Protein AF-A0A2V6AH66-F1 (afdb_monomer_lite)

Foldseek 3Di:
DVCLVVDPDPVVSQVVCPVPDDPLLDDVNHNLCVVQVVLVVDDCVPPDPVVVVVSVVVNVVSVVSNVVSVVVVVVCVVVVVVVVVVVVVVVVVVVD

Sequence (96 aa):
LKHLRQHWRFQQSVDELKGCLPQILLIEGQNPLELLHPVLSDSIHDRTDEEALEIAGEIRLVLINLAERIALAKTQSDELKEAVAKLAARKAQRKK

Secondary structure (DSSP, 8-state):
-GGGGG-S-HHHHHHHHTTT--GGG-BTTB-HHHHHHHHHHS-GGGS-HHHHHHHHHHHHHHHHHHHHHHHHHHHHHHHHHHHHHHHHHHHHHTT-

Structure (mmCIF, N/CA/C/O backbone):
data_AF-A0A2V6AH66-F1
#
_entry.id   AF-A0A2V6AH66-F1
#
loop_
_atom_site.group_PDB
_atom_site.id
_atom_site.type_symbol
_atom_site.label_atom_id
_atom_site.label_alt_id
_atom_site.label_comp_id
_atom_site.label_asym_id
_atom_site.label_entity_id
_atom_site.label_seq_id
_atom_site.pdbx_PDB_ins_code
_atom_site.Cartn_x
_atom_site.Cartn_y
_atom_site.Cartn_z
_atom_site.occupancy
_atom_site.B_iso_or_equiv
_atom_site.auth_seq_id
_atom_site.auth_comp_id
_atom_site.auth_asym_id
_atom_site.auth_atom_id
_atom_site.pdbx_PDB_model_num
ATOM 1 N N . LEU A 1 1 ? -0.338 -12.639 9.799 1.00 67.56 1 LEU A N 1
ATOM 2 C CA . LEU A 1 1 ? 0.710 -11.589 9.713 1.00 67.56 1 LEU A CA 1
ATOM 3 C C . LEU A 1 1 ? 2.048 -11.989 10.347 1.00 67.56 1 LEU A C 1
ATOM 5 O O . LEU A 1 1 ? 3.014 -12.056 9.607 1.00 67.56 1 LEU A O 1
ATOM 9 N N . LYS A 1 2 ? 2.174 -12.281 11.659 1.00 75.06 2 LYS A N 1
ATOM 10 C CA . LYS A 1 2 ? 3.504 -12.581 12.260 1.00 75.06 2 LYS A CA 1
ATOM 11 C C . LYS A 1 2 ? 4.237 -13.791 11.644 1.00 75.06 2 LYS A C 1
ATOM 13 O O . LYS A 1 2 ? 5.461 -13.747 11.582 1.00 75.06 2 LYS A O 1
ATOM 18 N N . HIS A 1 3 ? 3.505 -14.816 11.193 1.00 76.50 3 HIS A N 1
ATOM 19 C CA . HIS A 1 3 ? 4.057 -16.021 10.554 1.00 76.50 3 HIS A CA 1
ATOM 20 C C . HIS A 1 3 ? 4.626 -15.762 9.150 1.00 76.50 3 HIS A C 1
ATOM 22 O O . HIS A 1 3 ? 5.567 -16.434 8.755 1.00 76.50 3 HIS A O 1
ATOM 28 N N . LEU A 1 4 ? 4.143 -14.735 8.438 1.00 76.25 4 LEU A N 1
ATOM 29 C CA . LEU A 1 4 ? 4.587 -14.420 7.072 1.00 76.25 4 LEU A CA 1
ATOM 30 C C . LEU A 1 4 ? 6.070 -14.033 7.006 1.00 76.25 4 LEU A C 1
ATOM 32 O O . LEU A 1 4 ? 6.715 -14.180 5.980 1.00 76.25 4 LEU A O 1
ATOM 36 N N . ARG A 1 5 ? 6.645 -13.575 8.124 1.00 69.31 5 ARG A N 1
ATOM 37 C CA . ARG A 1 5 ? 8.076 -13.248 8.228 1.00 69.31 5 ARG A CA 1
ATOM 38 C C . ARG A 1 5 ? 8.995 -14.470 8.213 1.00 69.31 5 ARG A C 1
ATOM 40 O O . ARG A 1 5 ? 10.202 -14.294 8.140 1.00 69.31 5 ARG A O 1
ATOM 47 N N . GLN A 1 6 ? 8.443 -15.672 8.363 1.00 76.12 6 GLN A N 1
ATOM 48 C CA . GLN A 1 6 ? 9.213 -16.917 8.338 1.00 76.12 6 GLN A CA 1
ATOM 49 C C . GLN A 1 6 ? 9.321 -17.504 6.930 1.00 76.12 6 GLN A C 1
ATOM 51 O O . GLN A 1 6 ? 10.116 -18.417 6.715 1.00 76.12 6 GLN A O 1
ATOM 56 N N . HIS A 1 7 ? 8.551 -16.982 5.972 1.00 74.19 7 HIS A N 1
ATOM 57 C CA . HIS A 1 7 ? 8.677 -17.383 4.580 1.00 74.19 7 HIS A CA 1
ATOM 58 C C . HIS A 1 7 ? 9.990 -16.878 4.011 1.00 74.19 7 HIS A C 1
ATOM 60 O O . HIS A 1 7 ? 10.336 -15.703 4.121 1.00 74.19 7 HIS A O 1
ATOM 66 N N . TRP A 1 8 ? 10.707 -17.787 3.367 1.00 73.44 8 TRP A N 1
ATOM 67 C CA . TRP A 1 8 ? 11.971 -17.478 2.719 1.00 73.44 8 TRP A CA 1
ATOM 68 C C . TRP A 1 8 ? 11.775 -16.788 1.359 1.00 73.44 8 TRP A C 1
ATOM 70 O O . TRP A 1 8 ? 12.662 -16.070 0.906 1.00 73.44 8 TRP A O 1
ATOM 80 N N . ARG A 1 9 ? 10.614 -16.981 0.709 1.00 78.06 9 ARG A N 1
ATOM 81 C CA . ARG A 1 9 ? 10.240 -16.311 -0.547 1.00 78.06 9 ARG A CA 1
ATOM 82 C C . ARG A 1 9 ? 9.333 -15.125 -0.258 1.00 78.06 9 ARG A C 1
ATOM 84 O O . ARG A 1 9 ? 8.223 -15.311 0.233 1.00 78.06 9 ARG A O 1
ATOM 91 N N . PHE A 1 10 ? 9.761 -13.931 -0.661 1.00 78.31 10 PHE A N 1
ATOM 92 C CA . PHE A 1 10 ? 8.939 -12.723 -0.560 1.00 78.31 10 PHE A CA 1
ATOM 93 C C . PHE A 1 10 ? 7.596 -12.875 -1.292 1.00 78.31 10 PHE A C 1
ATOM 95 O O . PHE A 1 10 ? 6.560 -12.539 -0.726 1.00 78.31 10 PHE A O 1
ATOM 102 N N . GLN A 1 11 ? 7.596 -13.480 -2.486 1.00 78.56 11 GLN A N 1
ATOM 103 C CA . GLN A 1 11 ? 6.374 -13.755 -3.251 1.00 78.56 11 GLN A CA 1
ATOM 104 C C . GLN A 1 11 ? 5.341 -14.568 -2.452 1.00 78.56 11 GLN A C 1
ATOM 106 O O . GLN A 1 11 ? 4.165 -14.227 -2.453 1.00 78.56 11 GLN A O 1
ATOM 111 N N . GLN A 1 12 ? 5.777 -15.584 -1.698 1.00 79.88 12 GLN A N 1
ATOM 112 C CA . GLN A 1 12 ? 4.874 -16.400 -0.880 1.00 79.88 12 GLN A CA 1
ATOM 113 C C . GLN A 1 12 ? 4.215 -15.569 0.229 1.00 79.88 12 GLN A C 1
ATOM 115 O O . GLN A 1 12 ? 3.015 -15.684 0.476 1.00 79.88 12 GLN A O 1
ATOM 120 N N . SER A 1 13 ? 4.981 -14.673 0.856 1.00 81.62 13 SER A N 1
ATOM 121 C CA . SER A 1 13 ? 4.442 -13.729 1.835 1.00 81.62 13 SER A CA 1
ATOM 122 C C . SER A 1 13 ? 3.417 -12.784 1.224 1.00 81.62 13 SER A C 1
ATOM 124 O O . SER A 1 13 ? 2.419 -12.506 1.880 1.00 81.62 13 SER A O 1
ATOM 126 N N . VAL A 1 14 ? 3.659 -12.288 0.004 1.00 80.62 14 VAL A N 1
ATOM 127 C CA . VAL A 1 14 ? 2.747 -11.388 -0.722 1.00 80.62 14 VAL A CA 1
ATOM 128 C C . VAL A 1 14 ? 1.456 -12.110 -1.112 1.00 80.62 14 VAL A C 1
ATOM 130 O O . VAL A 1 14 ? 0.374 -11.559 -0.910 1.00 80.62 14 VAL A O 1
ATOM 133 N N . ASP A 1 15 ? 1.549 -13.353 -1.584 1.00 80.31 15 ASP A N 1
ATOM 134 C CA . ASP A 1 15 ? 0.391 -14.156 -1.987 1.00 80.31 15 ASP A CA 1
ATOM 135 C C . ASP A 1 15 ? -0.526 -14.504 -0.807 1.00 80.31 15 ASP A C 1
ATOM 137 O O . ASP A 1 15 ? -1.750 -14.420 -0.913 1.00 80.31 15 ASP A O 1
ATOM 141 N N . GLU A 1 16 ? 0.044 -14.817 0.355 1.00 81.38 16 GLU A N 1
ATOM 142 C CA . GLU A 1 16 ? -0.738 -15.034 1.578 1.00 81.38 16 GLU A CA 1
ATOM 143 C C . GLU A 1 16 ? -1.310 -13.722 2.151 1.00 81.38 16 GLU A C 1
ATOM 145 O O . GLU A 1 16 ? -2.284 -13.733 2.910 1.00 81.38 16 GLU A O 1
ATOM 150 N N . LEU A 1 17 ? -0.741 -12.570 1.776 1.00 80.25 17 LEU A N 1
ATOM 151 C CA . LEU A 1 17 ? -1.199 -11.254 2.221 1.00 80.25 17 LEU A CA 1
ATOM 152 C C . LEU A 1 17 ? -2.453 -10.768 1.484 1.00 80.25 17 LEU A C 1
ATOM 154 O O . LEU A 1 17 ? -3.180 -9.948 2.050 1.00 80.25 17 LEU A O 1
ATOM 158 N N . LYS A 1 18 ? -2.741 -11.278 0.274 1.00 70.44 18 LYS A N 1
ATOM 159 C CA . LYS A 1 18 ? -3.836 -10.799 -0.599 1.00 70.44 18 LYS A CA 1
ATOM 160 C C . LYS A 1 18 ? -5.194 -10.738 0.096 1.00 70.44 18 LYS A C 1
ATOM 162 O O . LYS A 1 18 ? -5.933 -9.777 -0.0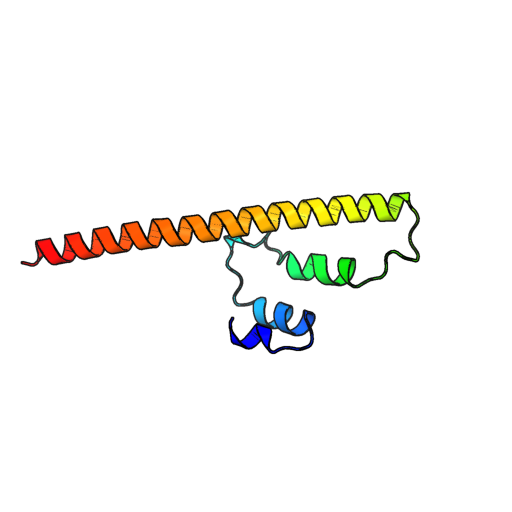72 1.00 70.44 18 LYS A O 1
ATOM 167 N N . GLY A 1 19 ? -5.507 -11.738 0.921 1.00 71.00 19 GLY A N 1
ATOM 168 C CA . GLY A 1 19 ? -6.776 -11.806 1.656 1.00 71.00 19 GLY A CA 1
ATOM 169 C C . GLY A 1 19 ? -6.824 -10.977 2.945 1.00 71.00 19 GLY A C 1
ATOM 170 O O . GLY A 1 19 ? -7.867 -10.913 3.588 1.00 71.00 19 GLY A O 1
ATOM 171 N N . CYS A 1 20 ? -5.704 -10.380 3.361 1.00 79.31 20 CYS A N 1
ATOM 172 C CA . CYS A 1 20 ? -5.555 -9.740 4.670 1.00 79.31 20 CYS A CA 1
ATOM 173 C C . CYS A 1 20 ? -5.129 -8.268 4.594 1.00 79.31 20 CYS A C 1
ATOM 175 O O . CYS A 1 20 ? -5.010 -7.628 5.644 1.00 79.31 20 CYS A O 1
ATOM 177 N N . LEU A 1 21 ? -4.845 -7.737 3.400 1.00 82.75 21 LEU A N 1
ATOM 178 C CA . LEU A 1 21 ? -4.407 -6.355 3.249 1.00 82.75 21 LEU A CA 1
ATOM 179 C C . LEU A 1 21 ? -5.587 -5.398 3.513 1.00 82.75 21 LEU A C 1
ATOM 181 O O . LEU A 1 21 ? -6.634 -5.524 2.879 1.00 82.75 21 LEU A O 1
ATOM 185 N N . PRO A 1 22 ? -5.448 -4.424 4.429 1.00 85.75 22 PRO A N 1
ATOM 186 C CA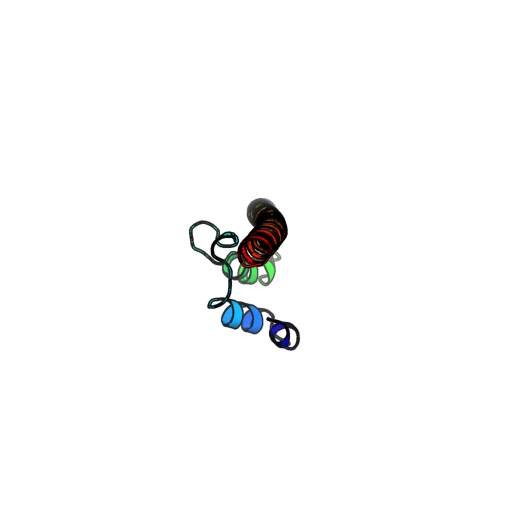 . PRO A 1 22 ? -6.460 -3.394 4.627 1.00 85.75 22 PRO A CA 1
ATOM 187 C C . PRO A 1 22 ? -6.735 -2.605 3.341 1.00 85.75 22 PRO A C 1
ATOM 189 O O . PRO A 1 22 ? -5.798 -2.184 2.666 1.00 85.75 22 PRO A O 1
ATOM 192 N N . GLN A 1 23 ? -8.008 -2.307 3.067 1.00 87.31 23 GLN A N 1
ATOM 193 C CA . GLN A 1 23 ? -8.435 -1.578 1.862 1.00 87.31 23 GLN A CA 1
ATOM 194 C C . GLN A 1 23 ? -7.723 -0.227 1.680 1.00 87.31 23 GLN A C 1
ATOM 196 O O . GLN A 1 23 ? -7.442 0.179 0.560 1.00 87.31 23 GLN A O 1
ATOM 201 N N . ILE A 1 24 ? -7.392 0.457 2.781 1.00 89.12 24 ILE A N 1
ATOM 202 C CA . ILE A 1 24 ? -6.669 1.739 2.767 1.00 89.12 24 ILE A CA 1
ATOM 203 C C . ILE A 1 24 ? -5.271 1.643 2.130 1.00 89.12 24 ILE A C 1
ATOM 205 O O . ILE A 1 24 ? -4.768 2.634 1.598 1.00 89.12 24 ILE A O 1
ATOM 209 N N . LEU A 1 25 ? -4.660 0.453 2.150 1.00 91.00 25 LEU A N 1
ATOM 210 C CA . LEU A 1 25 ? -3.352 0.198 1.548 1.00 91.00 25 LEU A CA 1
ATOM 211 C C . LEU A 1 25 ? -3.433 -0.164 0.057 1.00 91.00 25 LEU A C 1
ATOM 213 O O . LEU A 1 25 ? -2.394 -0.207 -0.594 1.00 91.00 25 LEU A O 1
ATOM 217 N N . LEU A 1 26 ? -4.630 -0.410 -0.488 1.00 91.06 26 LEU A N 1
ATOM 218 C CA . LEU A 1 26 ? -4.812 -0.678 -1.914 1.00 91.06 26 LEU A CA 1
ATOM 219 C C . LEU A 1 26 ? -4.744 0.629 -2.720 1.00 91.06 26 LEU A C 1
ATOM 221 O O . LEU A 1 26 ? -5.303 1.653 -2.315 1.00 91.06 26 LEU A O 1
ATOM 225 N N . ILE A 1 27 ? -4.078 0.580 -3.875 1.00 89.50 27 ILE A N 1
ATOM 226 C CA . ILE A 1 27 ? -3.984 1.685 -4.842 1.00 89.50 27 ILE A CA 1
ATOM 227 C C . ILE A 1 27 ? -4.831 1.285 -6.046 1.00 89.50 27 ILE A C 1
ATOM 229 O O . ILE A 1 27 ? -4.578 0.238 -6.631 1.00 89.50 27 ILE A O 1
ATOM 233 N N . GLU A 1 28 ? -5.879 2.053 -6.359 1.00 88.38 28 GLU A N 1
ATOM 234 C CA . GLU A 1 28 ? -6.851 1.701 -7.415 1.00 88.38 28 GLU A CA 1
ATOM 235 C C . GLU A 1 28 ? -7.407 0.262 -7.282 1.00 88.38 28 GLU A C 1
ATOM 237 O O . GLU A 1 28 ? -7.654 -0.440 -8.257 1.00 88.38 28 GLU A O 1
ATOM 242 N N . GLY A 1 29 ? -7.567 -0.220 -6.042 1.00 86.50 29 GLY A N 1
ATOM 243 C CA . GLY A 1 29 ? -8.033 -1.583 -5.754 1.00 86.50 29 GLY A CA 1
ATOM 244 C C . GLY A 1 29 ? -6.983 -2.687 -5.938 1.00 86.50 29 GLY A C 1
ATOM 245 O O . GLY A 1 29 ? -7.280 -3.845 -5.652 1.00 86.50 29 GLY A O 1
ATOM 246 N N . GLN A 1 30 ? -5.760 -2.353 -6.351 1.00 88.44 30 GLN A N 1
ATOM 247 C CA . GLN A 1 30 ? -4.658 -3.297 -6.522 1.00 88.44 30 GLN A CA 1
ATOM 248 C C . GLN A 1 30 ? -3.739 -3.333 -5.298 1.00 88.44 30 GLN A C 1
ATOM 250 O O . GLN A 1 30 ? -3.549 -2.331 -4.602 1.00 88.44 30 GLN A O 1
ATOM 255 N N . ASN A 1 31 ? -3.149 -4.505 -5.047 1.00 89.88 31 ASN A N 1
ATOM 256 C CA . ASN A 1 31 ? -2.104 -4.683 -4.046 1.00 89.88 31 ASN A CA 1
ATOM 257 C C . ASN A 1 31 ? -0.773 -4.140 -4.597 1.00 89.88 31 ASN A C 1
ATOM 259 O O . ASN A 1 31 ? -0.186 -4.768 -5.481 1.00 89.88 31 ASN A O 1
ATOM 263 N N . PRO A 1 32 ? -0.249 -3.018 -4.074 1.00 91.12 32 PRO A N 1
ATOM 264 C CA . PRO A 1 32 ? 0.956 -2.403 -4.624 1.00 91.12 32 PRO A CA 1
ATOM 265 C C . PRO A 1 32 ? 2.204 -3.288 -4.497 1.00 91.12 32 PRO A C 1
ATOM 267 O O . PRO A 1 32 ? 3.121 -3.159 -5.302 1.00 91.12 32 PRO A O 1
ATOM 270 N N . LEU A 1 33 ? 2.245 -4.222 -3.539 1.00 89.88 33 LEU A N 1
ATOM 271 C CA . LEU A 1 33 ? 3.376 -5.147 -3.391 1.00 89.88 33 LEU A CA 1
ATOM 272 C C . LEU A 1 33 ? 3.451 -6.172 -4.531 1.00 89.88 33 LEU A C 1
ATOM 274 O O . LEU A 1 33 ? 4.546 -6.596 -4.889 1.00 89.88 33 LEU A O 1
ATOM 278 N N . GLU A 1 34 ? 2.309 -6.549 -5.114 1.00 87.50 34 GLU A N 1
ATOM 279 C CA . GLU A 1 34 ? 2.265 -7.435 -6.286 1.00 87.50 34 GLU A CA 1
ATOM 280 C C . GLU A 1 34 ? 2.732 -6.734 -7.554 1.00 87.50 34 GLU A C 1
ATOM 282 O O . GLU A 1 34 ? 3.361 -7.367 -8.393 1.00 87.50 34 GLU A O 1
ATOM 287 N N . LEU A 1 35 ? 2.453 -5.434 -7.678 1.00 87.81 35 LEU A N 1
ATOM 288 C CA . LEU A 1 35 ? 2.920 -4.625 -8.803 1.00 87.81 35 LEU A CA 1
ATOM 289 C C . LEU A 1 35 ? 4.433 -4.396 -8.726 1.00 87.81 35 LEU A C 1
A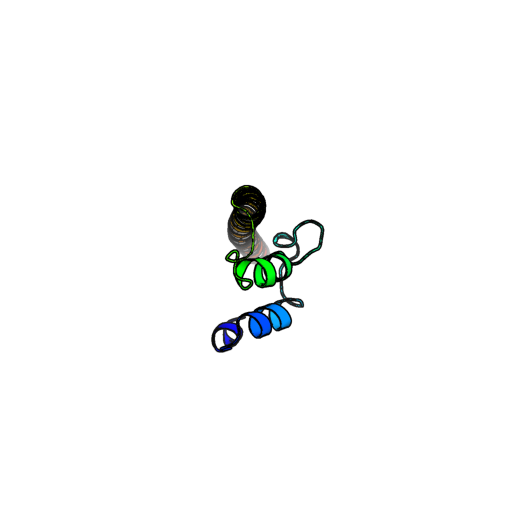TOM 291 O O . LEU A 1 35 ? 5.133 -4.508 -9.725 1.00 87.81 35 LEU A O 1
ATOM 295 N N . LEU A 1 36 ? 4.940 -4.098 -7.528 1.00 88.62 36 LEU A N 1
ATOM 296 C CA . LEU A 1 36 ? 6.348 -3.769 -7.315 1.00 88.62 36 LEU A CA 1
ATOM 297 C C . LEU A 1 36 ? 7.271 -4.987 -7.377 1.00 88.62 36 LEU A C 1
ATOM 299 O O . LEU A 1 36 ? 8.404 -4.857 -7.828 1.00 88.62 36 LEU A O 1
ATOM 303 N N . HIS A 1 37 ? 6.829 -6.154 -6.902 1.00 85.75 37 HIS A N 1
ATOM 304 C CA . HIS A 1 37 ? 7.720 -7.305 -6.758 1.00 85.75 37 HIS A CA 1
ATOM 305 C C . HIS A 1 37 ? 8.380 -7.750 -8.073 1.00 85.75 37 HIS A C 1
ATOM 307 O O . HIS A 1 37 ? 9.604 -7.879 -8.059 1.00 85.75 37 HIS A O 1
ATOM 313 N N . PRO A 1 38 ? 7.658 -7.944 -9.196 1.00 83.38 38 PRO A N 1
ATOM 314 C CA . PRO A 1 38 ? 8.285 -8.328 -10.458 1.00 83.38 38 PRO A CA 1
ATOM 315 C C . PRO A 1 38 ? 9.285 -7.276 -10.932 1.00 83.38 38 PRO A C 1
ATOM 317 O O . PRO A 1 38 ? 10.424 -7.605 -11.221 1.00 83.38 38 PRO A O 1
ATOM 320 N N . VAL A 1 39 ? 8.902 -5.996 -10.904 1.00 84.06 39 VAL A N 1
ATOM 321 C CA . VAL A 1 39 ? 9.730 -4.895 -11.423 1.00 84.06 39 VAL A CA 1
ATOM 322 C C . VAL A 1 39 ? 10.999 -4.679 -10.588 1.00 84.06 39 VAL A C 1
ATOM 324 O O . VAL A 1 39 ? 12.040 -4.332 -11.131 1.00 84.06 39 VAL A O 1
ATOM 327 N N . LEU A 1 40 ? 10.928 -4.899 -9.272 1.00 82.31 40 LEU A N 1
ATOM 328 C CA . LEU A 1 40 ? 12.082 -4.814 -8.369 1.00 82.31 40 LEU A CA 1
ATOM 329 C C . LEU A 1 40 ? 12.961 -6.070 -8.382 1.00 82.31 40 LEU A C 1
ATOM 331 O O . LEU A 1 40 ? 14.120 -6.000 -7.975 1.00 82.31 40 LEU A O 1
ATOM 335 N N . SER A 1 41 ? 12.396 -7.216 -8.763 1.00 79.44 41 SER A N 1
ATOM 336 C CA . SER A 1 41 ? 13.112 -8.498 -8.804 1.00 79.44 41 SER A CA 1
ATOM 337 C C . SER A 1 41 ? 13.730 -8.767 -10.171 1.00 79.44 41 SER A C 1
ATOM 339 O O . SER A 1 41 ? 14.729 -9.481 -10.253 1.00 79.44 41 SER A O 1
ATOM 341 N N . ASP A 1 42 ? 13.159 -8.189 -11.226 1.00 73.19 42 ASP A N 1
ATOM 342 C CA . ASP A 1 42 ? 13.737 -8.187 -12.557 1.00 73.19 42 ASP A CA 1
ATOM 343 C C . ASP A 1 42 ? 14.926 -7.228 -12.596 1.00 73.19 42 ASP A C 1
ATOM 345 O O . ASP A 1 42 ? 14.871 -6.070 -12.177 1.00 73.19 42 ASP A O 1
ATOM 349 N N . SER A 1 43 ? 16.037 -7.715 -13.132 1.00 61.84 43 SER A N 1
ATOM 350 C CA . SER A 1 43 ? 17.218 -6.902 -13.361 1.00 61.84 43 SER A CA 1
ATOM 351 C C . SER A 1 43 ? 16.945 -5.842 -14.428 1.00 61.84 43 SER A C 1
ATOM 353 O O . SER A 1 43 ? 16.711 -6.168 -15.589 1.00 61.84 43 SER A O 1
ATOM 355 N N . ILE A 1 44 ? 17.101 -4.566 -14.072 1.00 64.44 44 ILE A N 1
ATOM 356 C CA . ILE A 1 44 ? 17.153 -3.426 -15.010 1.00 64.44 44 ILE A CA 1
ATOM 357 C C . ILE A 1 44 ? 18.368 -3.467 -15.964 1.00 64.44 44 ILE A C 1
ATOM 359 O O . ILE A 1 44 ? 18.581 -2.535 -16.726 1.00 64.44 44 ILE A O 1
ATOM 363 N N . HIS A 1 45 ? 19.180 -4.527 -15.912 1.00 64.81 45 HIS A N 1
ATOM 364 C CA . HIS A 1 45 ? 20.475 -4.637 -16.587 1.00 64.81 45 HIS A CA 1
ATOM 365 C C . HIS A 1 45 ? 20.400 -4.729 -18.120 1.00 64.81 45 HIS A C 1
ATOM 367 O O . HIS A 1 45 ? 21.411 -4.470 -18.761 1.00 64.81 45 HIS A O 1
ATOM 373 N N . ASP A 1 46 ? 19.227 -5.027 -18.689 1.00 72.25 46 ASP A N 1
ATOM 374 C CA . ASP A 1 46 ? 18.999 -5.088 -20.144 1.00 72.25 46 ASP A CA 1
ATOM 375 C C . ASP A 1 46 ? 18.180 -3.898 -20.685 1.00 72.25 46 ASP A C 1
ATOM 377 O O . ASP A 1 46 ? 17.728 -3.925 -21.830 1.00 72.25 46 ASP A O 1
ATOM 381 N N . ARG A 1 47 ? 17.952 -2.859 -19.870 1.00 79.06 47 ARG A N 1
ATOM 382 C CA . ARG A 1 47 ? 17.166 -1.675 -20.255 1.00 79.06 47 ARG A CA 1
ATOM 383 C C . ARG A 1 47 ? 18.071 -0.510 -20.638 1.00 79.06 47 ARG A C 1
ATOM 385 O O . ARG A 1 47 ? 19.208 -0.435 -20.173 1.00 79.06 47 ARG A O 1
ATOM 392 N N . THR A 1 48 ? 17.572 0.406 -21.467 1.00 87.44 48 THR A N 1
ATOM 393 C CA . THR A 1 48 ? 18.307 1.656 -21.724 1.00 87.44 48 THR A CA 1
ATOM 394 C C . THR A 1 48 ? 18.301 2.554 -20.488 1.00 87.44 48 THR A C 1
ATOM 396 O O . THR A 1 48 ? 17.478 2.383 -19.585 1.00 87.44 48 THR A O 1
ATOM 399 N N . ASP A 1 49 ? 19.205 3.534 -20.442 1.00 86.06 49 ASP A N 1
ATOM 400 C CA . ASP A 1 49 ? 19.260 4.503 -19.342 1.00 86.06 49 ASP A CA 1
ATOM 401 C C . ASP A 1 49 ? 17.930 5.263 -19.193 1.00 86.06 49 ASP A C 1
ATOM 403 O O . ASP A 1 49 ? 17.463 5.492 -18.075 1.00 86.06 49 ASP A O 1
ATOM 407 N N . GLU A 1 50 ? 17.286 5.615 -20.310 1.00 89.81 50 GLU A N 1
ATOM 408 C CA . GLU A 1 50 ? 15.980 6.278 -20.323 1.00 89.81 50 GLU A CA 1
ATOM 409 C C . GLU A 1 50 ? 14.880 5.390 -19.733 1.00 89.81 50 GLU A C 1
ATOM 411 O O . GLU A 1 50 ? 14.136 5.839 -18.860 1.00 89.81 50 GLU A O 1
ATOM 416 N N . GLU A 1 51 ? 14.805 4.127 -20.159 1.00 88.00 51 GLU A N 1
ATOM 417 C CA . GLU A 1 51 ? 13.829 3.165 -19.643 1.00 88.00 51 GLU A CA 1
ATOM 418 C C . GLU A 1 51 ? 14.049 2.911 -18.148 1.00 88.00 51 GLU A C 1
ATOM 420 O O . GLU A 1 51 ? 13.103 2.922 -17.360 1.00 88.00 51 GLU A O 1
ATOM 425 N N . ALA A 1 52 ? 15.304 2.722 -17.728 1.00 86.81 52 ALA A N 1
ATOM 426 C CA . ALA A 1 52 ? 15.656 2.525 -16.326 1.00 86.81 52 ALA A CA 1
ATOM 427 C C . ALA A 1 52 ? 15.241 3.726 -15.461 1.00 86.81 52 ALA A C 1
ATOM 429 O O . ALA A 1 52 ? 14.727 3.540 -14.352 1.00 86.81 52 ALA A O 1
ATOM 430 N N . LEU A 1 53 ? 15.432 4.950 -15.963 1.00 90.06 53 LEU A N 1
ATOM 431 C CA . LEU A 1 53 ? 15.048 6.172 -15.262 1.00 90.06 53 LEU A CA 1
ATOM 432 C C . LEU A 1 53 ? 13.525 6.316 -15.142 1.00 90.06 53 LEU A C 1
ATOM 434 O O . LEU A 1 53 ? 13.033 6.694 -14.075 1.00 90.06 53 LEU A O 1
ATOM 438 N N . GLU A 1 54 ? 12.784 5.998 -16.204 1.00 91.75 54 GLU A N 1
ATOM 439 C CA . GLU A 1 54 ? 11.319 6.028 -16.213 1.00 91.75 54 GLU A CA 1
ATOM 440 C C . GLU A 1 54 ? 10.744 5.061 -15.169 1.00 91.75 54 GLU A C 1
ATOM 442 O O . GLU A 1 54 ? 10.016 5.476 -14.263 1.00 91.75 54 GLU A O 1
ATOM 447 N N . ILE A 1 55 ? 11.186 3.803 -15.198 1.00 89.56 55 ILE A N 1
ATOM 448 C CA . ILE A 1 55 ? 10.755 2.762 -14.254 1.00 89.56 55 ILE A CA 1
ATOM 449 C C . ILE A 1 55 ? 11.110 3.135 -12.8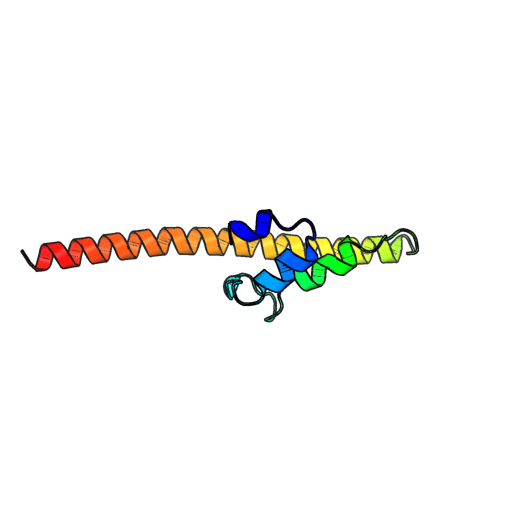16 1.00 89.56 55 ILE A C 1
ATOM 451 O O . ILE A 1 55 ? 10.307 2.953 -11.900 1.00 89.56 55 ILE A O 1
ATOM 455 N N . ALA A 1 56 ? 12.309 3.679 -12.585 1.00 89.38 56 ALA A N 1
ATOM 456 C CA . ALA A 1 56 ? 12.704 4.143 -11.259 1.00 89.38 56 ALA A CA 1
ATOM 457 C C . ALA A 1 56 ? 11.772 5.259 -10.750 1.00 89.38 56 ALA A C 1
ATOM 459 O O . ALA A 1 56 ? 11.440 5.296 -9.560 1.00 89.38 56 ALA A O 1
ATOM 460 N N . GLY A 1 57 ? 11.319 6.143 -11.644 1.00 93.25 57 GLY A N 1
ATOM 461 C CA . GLY A 1 57 ? 10.320 7.169 -11.356 1.00 93.25 57 GLY A CA 1
ATOM 462 C C . GLY A 1 57 ? 8.973 6.579 -10.937 1.00 93.25 57 GLY A C 1
ATOM 463 O O . GLY A 1 57 ? 8.423 6.974 -9.902 1.00 93.25 57 GLY A O 1
ATOM 464 N N . GLU A 1 58 ? 8.476 5.599 -11.689 1.00 94.00 58 GLU A N 1
ATOM 465 C CA . GLU A 1 58 ? 7.221 4.894 -11.408 1.00 94.00 58 GLU A CA 1
ATOM 466 C C . GLU A 1 58 ? 7.273 4.141 -10.071 1.00 94.00 58 GLU A C 1
ATOM 468 O O . GLU A 1 58 ? 6.412 4.335 -9.206 1.00 94.00 58 GLU A O 1
ATOM 473 N N . ILE A 1 59 ? 8.330 3.351 -9.848 1.00 92.12 59 ILE A N 1
ATOM 474 C CA . ILE A 1 59 ? 8.577 2.635 -8.589 1.00 92.12 59 ILE A CA 1
ATOM 475 C C . ILE A 1 59 ? 8.573 3.615 -7.416 1.00 92.12 59 ILE A C 1
ATOM 477 O O . ILE A 1 59 ? 7.904 3.384 -6.405 1.00 92.12 59 ILE A O 1
ATOM 481 N N . ARG A 1 60 ? 9.313 4.725 -7.540 1.00 94.25 60 ARG A N 1
ATOM 482 C CA . ARG A 1 60 ? 9.408 5.742 -6.488 1.00 94.25 60 ARG A CA 1
ATOM 483 C C . ARG A 1 60 ? 8.035 6.314 -6.147 1.00 94.25 60 ARG A C 1
ATOM 485 O O . ARG A 1 60 ? 7.734 6.475 -4.965 1.00 94.25 60 ARG A O 1
ATOM 492 N N . LEU A 1 61 ? 7.212 6.613 -7.149 1.00 95.62 61 LEU A N 1
ATOM 493 C CA . LEU A 1 61 ? 5.873 7.159 -6.939 1.00 95.62 61 LEU A CA 1
ATOM 494 C C . LEU A 1 61 ? 4.983 6.180 -6.160 1.00 95.62 61 LEU A C 1
ATOM 496 O O . LEU A 1 61 ? 4.361 6.569 -5.167 1.00 95.62 61 LEU A O 1
ATOM 500 N N . VAL A 1 62 ? 4.973 4.906 -6.560 1.00 94.81 62 VAL A N 1
ATOM 501 C CA . VAL A 1 62 ? 4.189 3.859 -5.888 1.00 94.81 62 VAL A CA 1
ATOM 502 C C . VAL A 1 62 ? 4.670 3.648 -4.448 1.00 94.81 62 VAL A C 1
ATOM 504 O O . VAL A 1 62 ? 3.848 3.565 -3.533 1.00 94.81 62 VAL A O 1
ATOM 507 N N . LEU A 1 63 ? 5.987 3.616 -4.215 1.00 94.38 63 LEU A N 1
ATOM 508 C CA . LEU A 1 63 ? 6.562 3.449 -2.876 1.00 94.38 63 LEU A CA 1
ATOM 509 C C . LEU A 1 63 ? 6.218 4.609 -1.935 1.00 94.38 63 LEU A C 1
ATOM 511 O O . LEU A 1 63 ? 5.868 4.363 -0.779 1.00 94.38 63 LEU A O 1
ATOM 515 N N . ILE A 1 64 ? 6.287 5.855 -2.414 1.00 96.19 64 ILE A N 1
ATOM 516 C CA . ILE A 1 64 ? 5.909 7.035 -1.621 1.00 96.19 64 ILE A CA 1
ATOM 517 C C . ILE A 1 64 ? 4.430 6.953 -1.238 1.00 96.19 64 ILE A C 1
ATOM 519 O O . ILE A 1 64 ? 4.097 7.058 -0.057 1.00 96.19 64 ILE A O 1
ATOM 523 N N . ASN A 1 65 ? 3.550 6.684 -2.206 1.00 95.75 65 ASN A N 1
ATOM 524 C CA . ASN A 1 65 ? 2.116 6.610 -1.945 1.00 95.75 65 ASN A CA 1
ATOM 525 C C . ASN A 1 65 ? 1.763 5.481 -0.960 1.00 95.75 65 ASN A C 1
ATOM 527 O O . ASN A 1 65 ? 0.946 5.662 -0.055 1.00 95.75 65 ASN A O 1
ATOM 531 N N . LEU A 1 66 ? 2.415 4.322 -1.088 1.00 94.31 66 LEU A N 1
ATOM 532 C CA . LEU A 1 66 ? 2.251 3.217 -0.148 1.00 94.31 66 LEU A CA 1
ATOM 533 C C . LEU A 1 66 ? 2.717 3.598 1.266 1.00 94.31 66 LEU A C 1
ATOM 535 O O . LEU A 1 66 ? 2.015 3.312 2.237 1.00 94.31 66 LEU A O 1
ATOM 539 N N . ALA A 1 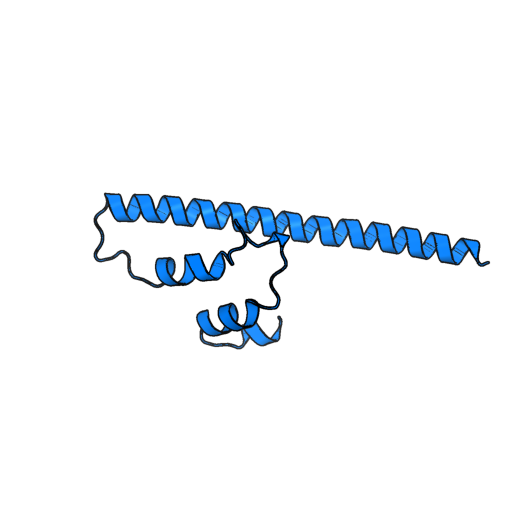67 ? 3.865 4.267 1.403 1.00 93.94 67 ALA A N 1
ATOM 540 C CA . ALA A 1 67 ? 4.377 4.711 2.700 1.00 93.94 67 ALA A CA 1
ATOM 541 C C . ALA A 1 67 ? 3.421 5.700 3.391 1.00 93.94 67 ALA A C 1
ATOM 543 O O . ALA A 1 67 ? 3.127 5.550 4.581 1.00 93.94 67 ALA A O 1
ATOM 544 N N . GLU A 1 68 ? 2.877 6.661 2.642 1.00 95.06 68 GLU A N 1
ATOM 545 C CA . GLU A 1 68 ? 1.879 7.618 3.135 1.00 95.06 68 GLU A CA 1
ATOM 546 C C . GLU A 1 68 ? 0.601 6.916 3.609 1.00 95.06 68 GLU A C 1
ATOM 548 O O . GLU A 1 68 ? 0.101 7.192 4.702 1.00 95.06 68 GLU A O 1
ATOM 553 N N . ARG A 1 69 ? 0.100 5.943 2.837 1.00 94.31 69 ARG A N 1
ATOM 554 C CA . ARG A 1 69 ? -1.074 5.139 3.215 1.00 94.31 69 ARG A CA 1
ATOM 555 C C . ARG A 1 69 ? -0.834 4.311 4.470 1.00 94.31 69 ARG A C 1
ATOM 557 O O . ARG A 1 69 ? -1.729 4.217 5.308 1.00 94.31 69 ARG A O 1
ATOM 564 N N . ILE A 1 70 ? 0.357 3.731 4.631 1.00 92.81 70 ILE A N 1
ATOM 565 C CA . ILE A 1 70 ? 0.735 2.998 5.848 1.00 92.81 70 ILE A CA 1
ATOM 566 C C . ILE A 1 70 ? 0.732 3.937 7.057 1.00 92.81 70 ILE A C 1
ATOM 568 O O . ILE A 1 70 ? 0.175 3.585 8.101 1.00 92.81 70 ILE A O 1
ATOM 572 N N . ALA A 1 71 ? 1.317 5.130 6.922 1.00 92.31 71 ALA A N 1
ATOM 573 C CA . ALA A 1 71 ? 1.327 6.126 7.988 1.00 92.31 71 ALA A CA 1
ATOM 574 C C . ALA A 1 71 ? -0.101 6.540 8.375 1.00 92.31 71 ALA A C 1
ATOM 576 O O . ALA A 1 71 ? -0.452 6.511 9.556 1.00 92.31 71 ALA A O 1
ATOM 577 N N . LEU A 1 72 ? -0.951 6.825 7.385 1.00 90.94 72 LEU A N 1
ATOM 578 C CA . LEU A 1 72 ? -2.354 7.173 7.601 1.00 90.94 72 LEU A CA 1
ATOM 579 C C . LEU A 1 72 ? -3.129 6.041 8.289 1.00 90.94 72 LEU A C 1
ATOM 581 O O . LEU A 1 72 ? -3.817 6.279 9.281 1.00 90.94 72 LEU A O 1
ATOM 585 N N . ALA A 1 73 ? -2.986 4.805 7.805 1.00 89.88 73 ALA A N 1
ATOM 586 C CA . ALA A 1 73 ? -3.646 3.632 8.374 1.00 89.88 73 ALA A CA 1
ATOM 587 C C . ALA A 1 73 ? -3.250 3.405 9.839 1.00 89.88 73 ALA A C 1
ATOM 589 O O . ALA A 1 73 ? -4.088 3.033 10.667 1.00 89.88 73 ALA A O 1
ATOM 590 N N . LYS A 1 74 ? -1.979 3.656 10.176 1.00 89.50 74 LYS A N 1
ATOM 591 C CA . LYS A 1 74 ? -1.497 3.578 11.554 1.00 89.50 74 LYS A CA 1
ATOM 592 C C . LYS A 1 74 ? -2.149 4.652 12.428 1.00 89.50 74 LYS A C 1
ATOM 594 O O . LYS A 1 74 ? -2.698 4.310 13.474 1.00 89.50 74 LYS A O 1
ATOM 599 N N . THR A 1 75 ? -2.119 5.911 11.995 1.00 88.50 75 THR A N 1
ATOM 600 C CA . THR A 1 75 ? -2.690 7.037 12.750 1.00 88.50 75 THR A CA 1
ATOM 601 C C . THR A 1 75 ? -4.188 6.847 12.992 1.00 88.50 75 THR A C 1
ATOM 603 O O . THR A 1 75 ? -4.631 6.898 14.136 1.00 88.50 75 THR A O 1
ATOM 606 N N . GLN A 1 76 ? -4.956 6.503 11.952 1.00 85.50 76 GLN A N 1
ATOM 607 C CA . GLN A 1 76 ? -6.397 6.253 12.073 1.00 85.50 76 GLN A CA 1
ATOM 608 C C . GLN A 1 76 ? -6.721 5.098 13.032 1.00 85.50 76 GLN A C 1
ATOM 610 O O . GLN A 1 76 ? -7.675 5.184 13.804 1.00 85.50 76 GLN A O 1
ATOM 615 N N . SER A 1 77 ? -5.930 4.018 13.015 1.00 83.88 77 SER A N 1
ATOM 616 C CA . SER A 1 77 ? -6.086 2.912 13.970 1.00 83.88 77 SER A CA 1
ATOM 617 C C . SER A 1 77 ? -5.908 3.385 15.416 1.00 83.88 77 SER A C 1
ATOM 619 O O . SER A 1 77 ? -6.664 2.963 16.292 1.00 83.88 77 SER A O 1
ATOM 621 N N . ASP A 1 78 ? -4.901 4.218 15.679 1.00 86.25 78 ASP A N 1
ATOM 622 C CA . ASP A 1 78 ? -4.558 4.660 17.032 1.00 86.25 78 ASP A CA 1
ATOM 623 C C . ASP A 1 78 ? -5.613 5.649 17.571 1.00 86.25 78 ASP A C 1
ATOM 625 O O . ASP A 1 78 ? -6.141 5.448 18.669 1.00 86.25 78 ASP A O 1
ATOM 629 N N . GLU A 1 79 ? -6.020 6.630 16.759 1.00 86.94 79 GLU A N 1
ATOM 630 C CA . GLU A 1 79 ? -7.070 7.603 17.098 1.00 86.94 79 GLU A CA 1
ATOM 631 C C . GLU A 1 79 ? -8.431 6.935 17.342 1.00 86.94 79 GLU A C 1
ATOM 633 O O . GLU A 1 79 ? -9.111 7.210 18.337 1.00 86.94 79 GLU A O 1
ATOM 638 N N . LEU A 1 80 ? -8.829 6.007 16.462 1.00 85.00 80 LEU A N 1
ATOM 639 C CA . LEU A 1 80 ? -10.099 5.299 16.597 1.00 85.00 80 LEU A CA 1
ATOM 640 C C . LEU A 1 80 ? -10.124 4.438 17.865 1.00 85.00 80 LEU A C 1
ATOM 642 O O . LEU A 1 80 ? -11.128 4.430 18.581 1.00 85.00 80 LEU A O 1
ATOM 646 N N . LYS A 1 81 ? -9.027 3.736 18.179 1.00 87.31 81 LYS A N 1
ATOM 647 C CA . LYS A 1 81 ? -8.912 2.947 19.417 1.00 87.31 81 LYS A CA 1
ATOM 648 C C . LYS A 1 81 ? -9.085 3.818 20.655 1.00 87.31 81 LYS A C 1
ATOM 650 O O . LYS A 1 81 ? -9.804 3.424 21.575 1.00 87.31 81 LYS A O 1
ATOM 655 N N . GLU A 1 82 ? -8.467 4.995 20.674 1.00 92.81 82 GLU A N 1
ATOM 656 C CA . GLU A 1 82 ? -8.592 5.932 21.788 1.00 92.81 82 GLU A CA 1
ATOM 657 C C . GLU A 1 82 ? -10.037 6.427 21.948 1.00 92.81 82 GLU A C 1
ATOM 659 O O . GLU A 1 82 ? -10.590 6.407 23.055 1.00 92.81 82 GLU A O 1
ATOM 664 N N . ALA A 1 83 ? -10.685 6.818 20.848 1.00 92.12 83 ALA A N 1
ATOM 665 C CA . ALA A 1 83 ? -12.076 7.260 20.860 1.00 92.12 83 ALA A CA 1
ATOM 666 C C . ALA A 1 83 ? -13.023 6.153 21.358 1.00 92.12 83 ALA A C 1
ATOM 668 O O . ALA A 1 83 ? -13.863 6.396 22.231 1.00 92.12 83 ALA A O 1
ATOM 669 N N . VAL A 1 84 ? -12.852 4.921 20.870 1.00 92.81 84 VAL A N 1
ATOM 670 C CA . VAL A 1 84 ? -13.636 3.754 21.302 1.00 92.81 84 VAL A CA 1
ATOM 671 C C . VAL A 1 84 ? -13.437 3.478 22.793 1.00 92.81 84 VAL A C 1
ATOM 673 O O . VAL A 1 84 ? -14.421 3.276 23.507 1.00 92.81 84 VAL A O 1
ATOM 676 N N . ALA A 1 85 ? -12.199 3.528 23.294 1.00 93.44 85 ALA A N 1
ATOM 677 C CA . ALA A 1 85 ? -11.907 3.336 24.713 1.00 93.44 85 ALA A CA 1
ATOM 678 C C . ALA A 1 85 ? -12.594 4.401 25.589 1.00 93.44 85 ALA A C 1
ATOM 680 O O . ALA A 1 85 ? -13.239 4.067 26.588 1.00 93.44 85 ALA A O 1
ATOM 681 N N . LYS A 1 86 ? -12.537 5.677 25.180 1.00 96.31 86 LYS A N 1
ATOM 682 C CA . LYS A 1 86 ? -13.222 6.784 25.871 1.00 96.31 86 LYS A CA 1
ATOM 683 C C . LYS A 1 86 ? -14.740 6.592 25.886 1.00 96.31 86 LYS A C 1
ATOM 685 O O . LYS A 1 86 ? -15.370 6.781 26.928 1.00 96.31 86 LYS A O 1
ATOM 690 N N . LEU A 1 87 ? -15.342 6.199 24.762 1.00 95.44 87 LEU A N 1
ATOM 691 C CA . LEU A 1 87 ? -16.783 5.941 24.678 1.00 95.44 87 LEU A CA 1
ATOM 692 C C . LEU A 1 87 ? -17.203 4.736 25.531 1.00 95.44 87 LEU A C 1
ATOM 694 O O . LEU A 1 87 ? -18.219 4.804 26.227 1.00 95.44 87 LEU A O 1
ATOM 698 N N . ALA A 1 88 ? -16.414 3.660 25.537 1.00 93.81 88 ALA A N 1
ATOM 699 C CA . ALA A 1 88 ? -16.660 2.487 26.372 1.00 93.81 88 ALA A CA 1
ATOM 700 C C . ALA A 1 88 ? -16.612 2.829 27.872 1.00 93.81 88 ALA A C 1
ATOM 702 O O . ALA A 1 88 ? -17.505 2.424 28.621 1.00 93.81 88 ALA A O 1
ATOM 703 N N . ALA A 1 89 ? -15.635 3.636 28.300 1.00 94.75 89 ALA A N 1
ATOM 704 C CA . ALA A 1 89 ? -15.534 4.113 29.679 1.00 94.75 89 ALA A CA 1
ATOM 705 C C . ALA A 1 89 ? -16.750 4.963 30.088 1.00 94.75 89 ALA A C 1
ATOM 707 O O . ALA A 1 89 ? -17.354 4.718 31.133 1.00 94.75 89 ALA A O 1
ATOM 708 N N . ARG A 1 90 ? -17.179 5.903 29.232 1.00 95.75 90 ARG A N 1
ATOM 709 C CA . ARG A 1 90 ? -18.393 6.713 29.458 1.00 95.75 90 ARG A CA 1
ATOM 710 C C . ARG A 1 90 ? -19.651 5.846 29.561 1.00 95.75 90 ARG A C 1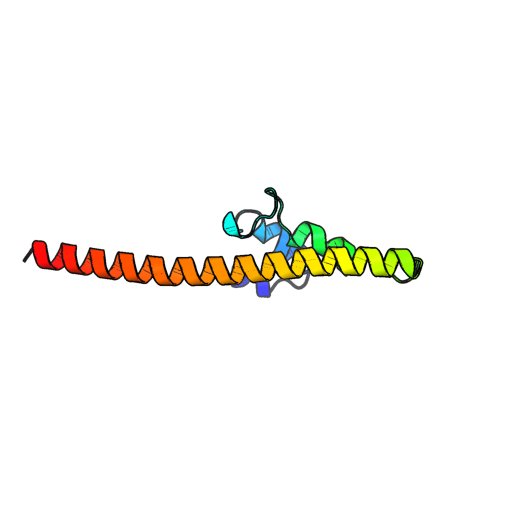
ATOM 712 O O . ARG A 1 90 ? -20.490 6.066 30.432 1.00 95.75 90 ARG A O 1
ATOM 719 N N . LYS A 1 91 ? -19.778 4.825 28.706 1.00 93.00 91 LYS A N 1
ATOM 720 C CA . LYS A 1 91 ? -20.888 3.859 28.753 1.00 93.00 91 LYS A CA 1
ATOM 721 C C . LYS A 1 91 ? -20.921 3.090 30.079 1.00 93.00 91 LYS A C 1
ATOM 723 O O . LYS A 1 91 ? -22.008 2.862 30.603 1.00 93.00 91 LYS A O 1
ATOM 728 N N . ALA A 1 92 ? -19.764 2.692 30.608 1.00 89.56 92 ALA A N 1
ATOM 729 C CA . ALA A 1 92 ? -19.667 1.986 31.886 1.00 89.56 92 ALA A CA 1
ATOM 730 C C . ALA A 1 92 ? -20.039 2.884 33.078 1.00 89.56 92 ALA A C 1
ATOM 732 O O . ALA A 1 92 ? -20.749 2.436 33.973 1.00 89.56 92 ALA A O 1
ATOM 733 N N . GLN A 1 93 ? -19.627 4.155 33.056 1.00 86.50 93 GLN A N 1
ATOM 734 C CA . GLN A 1 93 ? -19.978 5.139 34.088 1.00 86.50 93 GLN A CA 1
ATOM 735 C C . GLN A 1 93 ? -21.482 5.423 34.144 1.00 86.50 93 GLN A C 1
ATOM 737 O O . GLN A 1 93 ? -22.016 5.590 35.227 1.00 86.50 93 GLN A O 1
ATOM 742 N N . ARG A 1 94 ? -22.182 5.408 33.002 1.00 81.12 94 ARG A N 1
ATOM 743 C CA . ARG A 1 94 ? -23.641 5.625 32.943 1.00 81.12 94 ARG A CA 1
ATOM 744 C C . ARG A 1 94 ? -24.480 4.451 33.474 1.00 81.12 94 ARG A C 1
ATOM 746 O O . ARG A 1 94 ? -25.692 4.583 33.590 1.00 81.12 94 ARG A O 1
ATOM 753 N N . LYS A 1 95 ? -23.871 3.281 33.701 1.00 64.00 95 LYS A N 1
ATOM 754 C CA . LYS A 1 95 ? -24.536 2.090 34.263 1.00 64.00 95 LYS A CA 1
ATOM 755 C C . LYS A 1 95 ? -24.334 1.936 35.779 1.00 64.00 95 LYS A C 1
ATOM 757 O O . LYS A 1 95 ? -24.931 1.026 36.347 1.00 64.00 95 LYS A O 1
ATOM 762 N N . LYS A 1 96 ? -23.478 2.759 36.390 1.00 53.16 96 LYS A N 1
ATOM 763 C CA . LYS A 1 96 ? -23.361 2.915 37.845 1.00 53.16 96 LYS A CA 1
ATOM 764 C C . LYS A 1 96 ? -24.271 4.044 38.302 1.00 53.16 96 LYS A C 1
ATOM 766 O O . LYS A 1 96 ? -24.738 3.940 39.452 1.00 53.16 96 LYS A O 1
#

pLDDT: mean 85.14, std 8.95, range [53.16, 96.31]

Radius of gyration: 19.65 Å; chains: 1; bounding box: 45×25×60 Å